Protein AF-A0A5K1B4W3-F1 (afdb_monomer_lite)

Foldseek 3Di:
DVVCLVVCCVQPNDPDPPHDSCPVVLVCCCVPPVVVCCVPANSVRSVVVVSVVCVVCVPVVVVVVD

pLDDT: mean 97.17, std 2.55, range [80.25, 98.81]

Secondary structure (DSSP, 8-state):
-GGGHHHHHHHS---PSSP--SHHHHHHHHHHTGGGGTTTS-HHHHHHHHHHHHHH--HHHHHHT-

InterPro domains:
  IPR001568 Ribonuclease T2-like [PF00445] (2-66)
  IPR001568 Ribonuclease T2-like [PTHR11240] (3-66)
  IPR033130 Ribonuclease T2, His active site 2 [PS00531] (25-36)
  IPR036430 Ribonuclease T2-like superfamily [G3DSA:3.90.730.10] (1-66)
  IPR036430 Ribonuclease T2-like superfamily [SSF55895] (2-65)

Organism: NCBI:txid210225

Structure (mmCIF, N/CA/C/O backbone):
data_AF-A0A5K1B4W3-F1
#
_entry.id   AF-A0A5K1B4W3-F1
#
loop_
_atom_site.group_PDB
_atom_site.id
_atom_site.type_symbol
_atom_site.label_atom_id
_atom_site.label_alt_id
_atom_site.label_comp_id
_atom_site.label_asym_id
_atom_site.label_entity_id
_atom_site.label_seq_id
_atom_site.pdbx_PDB_ins_code
_atom_site.Cartn_x
_atom_site.Cartn_y
_atom_site.Cartn_z
_atom_site.occupancy
_atom_site.B_iso_or_equiv
_atom_site.auth_seq_id
_atom_site.auth_comp_id
_atom_site.auth_asym_id
_atom_site.auth_atom_id
_atom_site.pdbx_PDB_model_num
ATOM 1 N N . ILE A 1 1 ? 2.718 3.480 -8.959 1.00 95.12 1 ILE A N 1
ATOM 2 C CA . ILE A 1 1 ? 1.591 3.381 -7.999 1.00 95.12 1 ILE A CA 1
ATOM 3 C C . ILE A 1 1 ? 1.169 4.724 -7.394 1.00 95.12 1 ILE A C 1
ATOM 5 O O . ILE A 1 1 ? 0.554 4.738 -6.338 1.00 95.12 1 ILE A O 1
ATOM 9 N N . SER A 1 2 ? 1.485 5.867 -8.015 1.00 97.06 2 SER A N 1
ATOM 10 C CA . SER A 1 2 ? 1.188 7.182 -7.419 1.00 97.06 2 SER A CA 1
ATOM 11 C C . SER A 1 2 ? -0.308 7.421 -7.204 1.00 97.06 2 SER A C 1
ATOM 13 O O . SER A 1 2 ? -0.691 8.073 -6.244 1.00 97.06 2 SER A O 1
ATOM 15 N N . ASP A 1 3 ? -1.138 6.856 -8.076 1.00 98.50 3 ASP A N 1
ATOM 16 C CA . ASP A 1 3 ? -2.598 6.856 -8.006 1.00 98.50 3 ASP A CA 1
ATOM 17 C C . ASP A 1 3 ? -3.162 6.044 -6.827 1.00 98.50 3 ASP A C 1
ATOM 19 O O . ASP A 1 3 ? -4.261 6.332 -6.366 1.00 98.50 3 ASP A O 1
ATOM 23 N N . LEU A 1 4 ? -2.399 5.079 -6.299 1.00 98.50 4 LEU A N 1
ATOM 24 C CA . LEU A 1 4 ? -2.793 4.245 -5.156 1.00 98.50 4 LEU A CA 1
ATOM 25 C C . LEU A 1 4 ? -2.313 4.803 -3.812 1.00 98.50 4 LEU A C 1
ATOM 27 O O . LEU A 1 4 ? -2.651 4.249 -2.768 1.00 98.50 4 LEU A O 1
ATOM 31 N N . ARG A 1 5 ? -1.505 5.872 -3.815 1.00 97.50 5 ARG A N 1
ATOM 32 C CA . ARG A 1 5 ? -0.757 6.324 -2.634 1.00 97.50 5 ARG A CA 1
ATOM 33 C C . ARG A 1 5 ? -1.660 6.613 -1.434 1.00 97.50 5 ARG A C 1
ATOM 35 O O . ARG A 1 5 ? -1.425 6.054 -0.369 1.00 97.50 5 ARG A O 1
ATOM 42 N N . ASP A 1 6 ? -2.713 7.403 -1.620 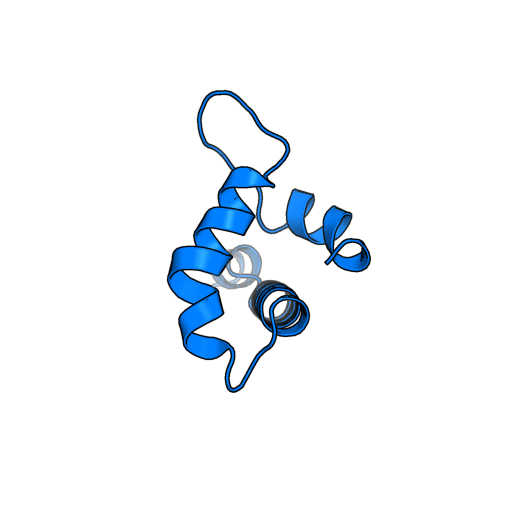1.00 97.56 6 ASP A N 1
ATOM 43 C CA . ASP A 1 6 ? -3.639 7.767 -0.537 1.00 97.56 6 ASP A CA 1
ATOM 44 C C . ASP A 1 6 ? -4.323 6.532 0.077 1.00 97.56 6 ASP A C 1
ATOM 46 O O . ASP A 1 6 ? -4.545 6.449 1.289 1.00 97.56 6 ASP A O 1
ATOM 50 N N . GLU A 1 7 ? -4.653 5.539 -0.755 1.00 98.00 7 GLU A N 1
ATOM 51 C CA . GLU A 1 7 ? -5.266 4.299 -0.285 1.00 98.00 7 GLU A CA 1
ATOM 52 C C . GLU A 1 7 ? -4.250 3.415 0.444 1.00 98.00 7 GLU A C 1
ATOM 54 O O . GLU A 1 7 ? -4.572 2.850 1.491 1.00 98.00 7 GLU A O 1
ATOM 59 N N . MET A 1 8 ? -3.010 3.349 -0.043 1.00 98.12 8 MET A N 1
ATOM 60 C CA . MET A 1 8 ? -1.922 2.621 0.608 1.00 98.12 8 MET A CA 1
ATOM 61 C C . MET A 1 8 ? -1.560 3.215 1.971 1.00 98.12 8 MET A C 1
ATOM 63 O O . MET A 1 8 ? -1.442 2.462 2.937 1.00 98.12 8 MET A O 1
ATOM 67 N N . GLU A 1 9 ? -1.465 4.541 2.093 1.00 97.25 9 GLU A N 1
ATOM 68 C CA . GLU A 1 9 ? -1.218 5.222 3.374 1.00 97.25 9 GLU A CA 1
ATOM 69 C C . GLU A 1 9 ? -2.300 4.876 4.412 1.00 97.25 9 GLU A C 1
ATOM 71 O O . GLU A 1 9 ? -2.009 4.703 5.597 1.00 97.25 9 GLU A O 1
ATOM 76 N N . LYS A 1 10 ? -3.553 4.706 3.970 1.00 96.75 10 LYS A N 1
ATOM 77 C CA . LYS A 1 10 ? -4.691 4.396 4.844 1.00 96.75 10 LYS A CA 1
ATOM 78 C C . LYS A 1 10 ? -4.848 2.905 5.154 1.00 96.75 10 LYS A C 1
ATOM 80 O O . LYS A 1 10 ? -5.201 2.549 6.278 1.00 96.75 10 LYS A O 1
ATOM 85 N N . GLN A 1 11 ? -4.696 2.039 4.154 1.00 97.25 11 GLN A N 1
ATOM 86 C CA . GLN A 1 11 ? -5.020 0.611 4.252 1.00 97.25 11 GLN A CA 1
ATOM 87 C C . GLN A 1 11 ? -3.807 -0.273 4.526 1.00 97.25 11 GLN A C 1
ATOM 89 O O . GLN A 1 11 ? -3.985 -1.374 5.050 1.00 97.25 11 GLN A O 1
ATOM 94 N N . TRP A 1 12 ? -2.601 0.196 4.202 1.00 97.88 12 TRP A N 1
ATOM 95 C CA . TRP A 1 12 ? -1.360 -0.552 4.370 1.00 97.88 12 TRP A CA 1
ATOM 96 C C . TRP A 1 12 ? -0.228 0.303 4.982 1.00 97.88 12 TRP A C 1
ATOM 98 O O . TRP A 1 12 ? 0.862 0.395 4.411 1.00 97.88 12 TRP A O 1
ATOM 108 N N . PRO A 1 13 ? -0.454 0.938 6.149 1.00 97.31 13 PRO A N 1
ATOM 109 C CA . PRO A 1 13 ? 0.538 1.805 6.775 1.00 97.31 13 PRO A CA 1
ATOM 110 C C . PRO A 1 13 ? 1.739 1.018 7.314 1.00 97.31 13 PRO A C 1
ATOM 112 O O . PRO A 1 13 ? 1.604 -0.117 7.777 1.00 97.31 13 PRO A O 1
ATOM 115 N N . SER A 1 14 ? 2.904 1.668 7.350 1.00 96.94 14 SER A N 1
ATOM 116 C CA . SER A 1 14 ? 4.027 1.197 8.164 1.00 96.94 14 SER A CA 1
ATOM 117 C C . SER A 1 14 ? 3.844 1.640 9.615 1.00 96.94 14 SER A C 1
ATOM 119 O O 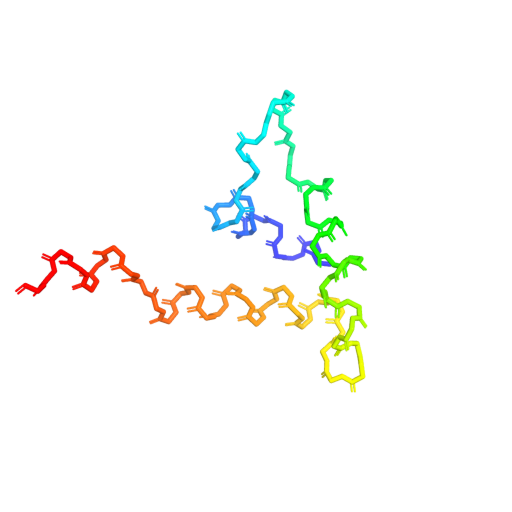. SER A 1 14 ? 3.582 2.810 9.889 1.00 96.94 14 SER A O 1
ATOM 121 N N . LEU A 1 15 ? 4.012 0.703 10.548 1.00 96.38 15 LEU A N 1
ATOM 122 C CA . LEU A 1 15 ? 3.985 0.954 11.995 1.00 96.38 15 LEU A CA 1
ATOM 123 C C . LEU A 1 15 ? 5.382 0.831 12.631 1.00 96.38 15 LEU A C 1
ATOM 125 O O . LEU A 1 15 ? 5.508 0.743 13.851 1.00 96.38 15 LEU A O 1
ATOM 129 N N . SER A 1 16 ? 6.434 0.772 11.810 1.00 95.94 16 SER A N 1
ATOM 130 C CA . SER A 1 16 ? 7.820 0.671 12.269 1.00 95.94 16 SER A CA 1
ATOM 131 C C . SER A 1 16 ? 8.354 2.008 12.794 1.00 95.94 16 SER A C 1
ATOM 133 O O . SER A 1 16 ? 7.882 3.076 12.410 1.00 95.94 16 SER A O 1
ATOM 135 N N . CYS A 1 17 ? 9.376 1.939 13.652 1.00 94.81 17 CYS A N 1
ATOM 136 C CA . CYS A 1 17 ? 10.099 3.108 14.147 1.00 94.81 17 CYS A CA 1
ATOM 137 C C . CYS A 1 17 ? 11.400 3.341 13.353 1.00 94.81 17 CYS A C 1
ATOM 139 O O . CYS A 1 17 ? 12.113 2.371 13.084 1.00 94.81 17 CYS A O 1
ATOM 141 N N . PRO A 1 18 ? 11.769 4.604 13.068 1.00 93.50 18 PRO A N 1
ATOM 142 C CA . PRO A 1 18 ? 10.966 5.815 13.272 1.00 93.50 18 PRO A CA 1
ATOM 143 C C . PRO A 1 18 ? 9.771 5.879 12.306 1.00 93.50 18 PRO A C 1
ATOM 145 O O . PRO A 1 18 ? 9.765 5.197 11.282 1.00 93.50 18 PRO A O 1
ATOM 148 N N . SER A 1 19 ? 8.778 6.715 12.628 1.00 94.38 19 SER A N 1
ATOM 149 C CA . SER A 1 19 ? 7.623 6.954 11.753 1.00 94.38 19 SER A CA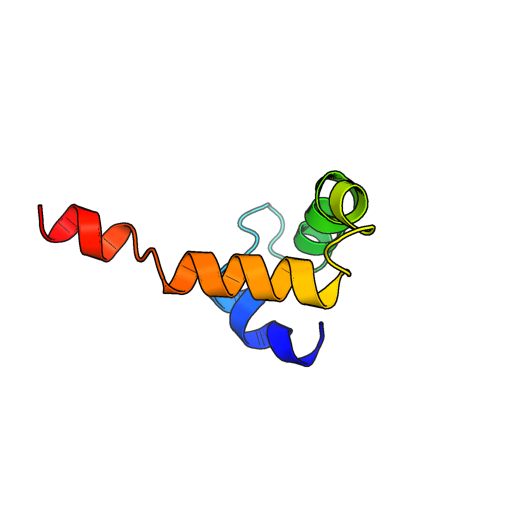 1
ATOM 150 C C . SER A 1 19 ? 8.069 7.322 10.335 1.00 94.38 19 SER A C 1
ATOM 152 O O . SER A 1 19 ? 9.036 8.064 10.155 1.00 94.38 19 SER A O 1
ATOM 154 N N . SER A 1 20 ? 7.352 6.820 9.330 1.00 92.50 20 SER A N 1
ATOM 155 C CA . SER A 1 20 ? 7.686 7.009 7.915 1.00 92.50 20 SER A CA 1
ATOM 156 C C . SER A 1 20 ? 6.431 7.181 7.062 1.00 92.50 20 SER A C 1
ATOM 158 O O . SER A 1 20 ? 5.323 6.912 7.520 1.00 92.50 20 SER A O 1
ATOM 160 N N . ASP A 1 21 ? 6.614 7.601 5.810 1.00 93.62 21 ASP A N 1
ATOM 161 C CA . ASP A 1 21 ? 5.545 7.735 4.813 1.00 93.62 21 ASP A CA 1
ATOM 162 C C . ASP A 1 21 ? 5.144 6.393 4.165 1.00 93.62 21 ASP A C 1
ATOM 164 O O . ASP A 1 21 ? 4.441 6.374 3.162 1.00 93.62 21 ASP A O 1
ATOM 168 N N . GLY A 1 22 ? 5.622 5.265 4.707 1.00 96.69 22 GLY A N 1
ATOM 169 C CA . GLY A 1 22 ? 5.327 3.918 4.214 1.00 96.69 22 GLY A CA 1
ATOM 170 C C . GLY A 1 22 ? 6.141 3.478 2.994 1.00 96.69 22 GLY A C 1
ATOM 171 O O . GLY A 1 22 ? 6.265 2.275 2.775 1.00 96.69 22 GLY A O 1
ATOM 172 N N . THR A 1 23 ? 6.782 4.394 2.258 1.00 97.06 23 THR A N 1
ATOM 173 C CA . THR A 1 23 ? 7.441 4.079 0.976 1.00 97.06 23 THR A CA 1
ATOM 174 C C . THR A 1 23 ? 8.500 2.983 1.112 1.00 97.06 23 THR A C 1
ATOM 176 O O . THR A 1 23 ? 8.501 2.031 0.341 1.00 97.06 23 THR A O 1
ATOM 179 N N . SER A 1 24 ? 9.373 3.070 2.124 1.00 96.94 24 SER A N 1
ATOM 180 C CA . SER A 1 24 ? 10.417 2.056 2.372 1.00 96.94 24 SER A CA 1
ATOM 181 C C . SER A 1 24 ? 9.829 0.665 2.635 1.00 96.94 24 SER A C 1
ATOM 183 O O . SER A 1 24 ? 10.336 -0.344 2.146 1.00 96.94 24 SER A O 1
ATOM 185 N N . PHE A 1 25 ? 8.716 0.617 3.368 1.00 98.31 25 PHE A N 1
ATOM 186 C CA . PHE A 1 25 ? 8.022 -0.626 3.666 1.00 98.31 25 PHE A CA 1
ATOM 187 C C . PHE A 1 25 ? 7.389 -1.227 2.403 1.00 98.31 25 PHE A C 1
ATOM 189 O O . PHE A 1 25 ? 7.593 -2.402 2.126 1.00 98.31 25 PHE A O 1
ATOM 196 N N . TRP A 1 26 ? 6.716 -0.433 1.570 1.00 98.50 26 TRP A N 1
ATOM 197 C CA . TRP A 1 26 ? 6.151 -0.948 0.317 1.00 98.50 26 TRP A CA 1
ATOM 198 C C . TRP A 1 26 ? 7.226 -1.368 -0.689 1.00 98.50 26 TRP A C 1
ATOM 200 O O . TRP A 1 26 ? 7.061 -2.386 -1.358 1.00 98.50 26 TRP A O 1
ATOM 210 N N . SER A 1 27 ? 8.349 -0.647 -0.764 1.00 98.25 27 SER A N 1
ATOM 211 C CA . SER A 1 27 ? 9.502 -1.076 -1.564 1.00 98.25 27 SER A CA 1
ATOM 212 C C . SER A 1 27 ? 10.009 -2.446 -1.115 1.00 98.25 27 SER A C 1
ATOM 214 O O . SER A 1 27 ? 10.228 -3.313 -1.958 1.00 98.25 27 SER A O 1
ATOM 216 N N . HIS A 1 28 ? 10.114 -2.678 0.198 1.00 98.31 28 HIS A N 1
ATOM 217 C CA . HIS A 1 28 ? 10.480 -3.985 0.744 1.00 98.31 28 HIS A CA 1
ATOM 218 C C . HIS A 1 28 ? 9.493 -5.083 0.324 1.00 98.31 28 HIS A C 1
ATOM 220 O O . HIS A 1 28 ? 9.917 -6.123 -0.175 1.00 98.31 28 HIS A O 1
ATOM 226 N N . GLU A 1 29 ? 8.188 -4.849 0.473 1.00 98.62 29 GLU A N 1
ATOM 227 C CA . GLU A 1 29 ? 7.156 -5.819 0.085 1.00 98.62 29 GLU A CA 1
ATOM 228 C C . GLU A 1 29 ? 7.198 -6.141 -1.417 1.00 98.62 29 GLU A C 1
ATOM 230 O O . GLU A 1 29 ? 7.065 -7.300 -1.816 1.00 98.62 29 GLU A O 1
ATOM 235 N N . TRP A 1 30 ? 7.441 -5.144 -2.271 1.00 98.62 30 TRP A N 1
ATOM 236 C CA . TRP A 1 30 ? 7.626 -5.383 -3.700 1.00 98.62 30 TRP A CA 1
ATOM 237 C C . TRP A 1 30 ? 8.889 -6.205 -3.983 1.00 98.62 30 TRP A C 1
ATOM 239 O O . TRP A 1 30 ? 8.807 -7.246 -4.630 1.00 98.62 30 TRP A O 1
ATOM 249 N N . GLU A 1 31 ? 10.049 -5.782 -3.483 1.00 98.56 31 GLU A N 1
ATOM 250 C CA . GLU A 1 31 ? 11.332 -6.440 -3.762 1.00 98.56 31 GLU A CA 1
ATOM 251 C C . GLU A 1 31 ? 11.396 -7.873 -3.218 1.00 98.56 31 GLU A C 1
ATOM 253 O O . GLU A 1 31 ? 12.024 -8.744 -3.822 1.00 98.56 31 GLU A O 1
ATOM 258 N N . ARG A 1 32 ? 10.763 -8.130 -2.068 1.00 98.56 32 ARG A N 1
ATOM 259 C CA . ARG A 1 32 ? 10.803 -9.436 -1.396 1.00 98.56 32 ARG A CA 1
ATOM 260 C C . ARG A 1 32 ? 9.689 -10.382 -1.813 1.00 98.56 32 ARG A C 1
ATOM 262 O O . ARG A 1 32 ? 9.910 -11.592 -1.769 1.00 98.56 32 ARG A O 1
ATOM 269 N N . HIS A 1 33 ? 8.520 -9.861 -2.178 1.00 98.44 33 HIS A N 1
ATOM 270 C CA . HIS A 1 33 ? 7.332 -10.675 -2.441 1.00 98.44 33 HIS A CA 1
ATOM 271 C C . HIS A 1 33 ? 6.728 -10.393 -3.816 1.00 98.44 33 HIS A C 1
ATOM 273 O O . HIS A 1 33 ? 6.535 -11.327 -4.595 1.00 98.44 33 HIS A O 1
ATOM 279 N N . GLY A 1 34 ? 6.478 -9.125 -4.147 1.00 98.38 34 GLY A N 1
ATOM 280 C CA . GLY A 1 34 ? 5.824 -8.744 -5.401 1.00 98.38 34 GLY A CA 1
ATOM 281 C C . GLY A 1 34 ? 6.593 -9.157 -6.660 1.00 98.38 34 GLY A C 1
ATOM 282 O O . GLY A 1 34 ? 6.004 -9.755 -7.561 1.00 98.38 34 GLY A O 1
ATOM 283 N N . ALA A 1 35 ? 7.913 -8.954 -6.690 1.00 97.75 35 ALA A N 1
ATOM 284 C CA . ALA A 1 35 ? 8.771 -9.286 -7.829 1.00 97.75 35 ALA A CA 1
ATOM 285 C C . ALA A 1 35 ? 8.731 -10.782 -8.200 1.00 97.75 35 ALA A C 1
ATOM 287 O O . ALA A 1 35 ? 8.845 -11.146 -9.369 1.00 97.75 35 ALA A O 1
ATOM 288 N N . CYS A 1 36 ? 8.485 -11.678 -7.235 1.00 98.50 36 CYS A N 1
ATOM 289 C CA . CYS A 1 36 ? 8.302 -13.107 -7.514 1.00 98.50 36 CYS A CA 1
ATOM 290 C C . CYS A 1 36 ? 7.041 -13.406 -8.345 1.00 98.50 36 CYS A C 1
ATOM 292 O O . CYS A 1 36 ? 6.945 -14.474 -8.948 1.00 98.50 36 CYS A O 1
ATOM 294 N N . SER A 1 37 ? 6.079 -12.482 -8.376 1.00 98.12 37 SER A N 1
ATOM 295 C CA . SER A 1 37 ? 4.833 -12.577 -9.142 1.00 98.12 37 SER A CA 1
ATOM 296 C C . SER A 1 37 ? 4.811 -11.704 -10.399 1.00 98.12 37 SER A C 1
ATOM 298 O O . SER A 1 37 ? 3.792 -11.674 -11.083 1.00 98.12 37 SER A O 1
ATOM 300 N N . GLU A 1 38 ? 5.928 -11.059 -10.754 1.00 97.62 38 GLU A N 1
ATOM 301 C CA . GLU A 1 38 ? 5.998 -10.070 -11.844 1.00 97.62 38 GLU A CA 1
ATOM 302 C C . GLU A 1 38 ? 5.578 -10.630 -13.215 1.00 97.62 38 GLU A C 1
ATOM 304 O O . GLU A 1 38 ? 5.047 -9.913 -14.056 1.00 97.62 38 GLU A O 1
ATOM 309 N N . SER A 1 39 ? 5.728 -11.943 -13.425 1.00 98.12 39 SER A N 1
ATOM 310 C CA . SER A 1 39 ? 5.235 -12.627 -14.635 1.00 98.12 39 SER A CA 1
ATOM 311 C C . SER A 1 39 ? 3.704 -12.640 -14.795 1.00 98.12 39 SER A C 1
ATOM 313 O O . SER A 1 39 ? 3.213 -12.969 -15.874 1.00 98.12 39 SER A O 1
ATOM 315 N N . VAL A 1 40 ? 2.954 -12.312 -13.738 1.00 98.44 40 VAL A N 1
ATOM 316 C CA . VAL A 1 40 ? 1.481 -12.323 -13.691 1.00 98.44 40 VAL A CA 1
ATOM 317 C C . VAL A 1 40 ? 0.921 -10.959 -13.290 1.00 98.44 40 VAL A C 1
ATOM 319 O O . VAL A 1 40 ? -0.086 -10.533 -13.851 1.00 98.44 40 VAL A O 1
ATOM 322 N N . LEU A 1 41 ? 1.548 -10.301 -12.313 1.00 98.44 41 LEU A N 1
ATOM 323 C CA . LEU A 1 41 ? 1.145 -9.005 -11.784 1.00 98.44 41 LEU A CA 1
ATOM 324 C C . LEU A 1 41 ? 2.346 -8.069 -11.827 1.00 98.44 41 LEU A C 1
ATOM 326 O O . LEU A 1 41 ? 3.313 -8.277 -11.094 1.00 98.44 41 LEU A O 1
ATOM 330 N N . ASP A 1 42 ? 2.272 -7.018 -12.638 1.00 98.38 42 ASP A N 1
ATOM 331 C CA . ASP A 1 42 ? 3.251 -5.939 -12.528 1.00 98.38 42 ASP A CA 1
ATOM 332 C C . ASP A 1 42 ? 3.149 -5.238 -11.157 1.00 98.38 42 ASP A C 1
ATOM 334 O O . ASP A 1 42 ? 2.241 -5.492 -10.356 1.00 98.38 42 ASP A O 1
ATOM 338 N N . GLN A 1 43 ? 4.087 -4.333 -10.867 1.00 98.44 43 GLN A N 1
ATOM 339 C CA . GLN A 1 43 ? 4.113 -3.633 -9.582 1.00 98.44 43 GLN A CA 1
ATOM 340 C C . GLN A 1 43 ? 2.794 -2.927 -9.263 1.00 98.44 43 GLN A C 1
ATOM 342 O O . GLN A 1 43 ? 2.338 -2.971 -8.121 1.00 98.44 43 GLN A O 1
ATOM 347 N N . HIS A 1 44 ? 2.167 -2.279 -10.244 1.00 98.62 44 HIS A N 1
ATOM 348 C CA . HIS A 1 44 ? 0.909 -1.579 -10.008 1.00 98.62 44 HIS A CA 1
ATOM 349 C C . HIS A 1 44 ? -0.216 -2.563 -9.691 1.00 98.62 44 HIS A C 1
ATOM 351 O O . HIS A 1 44 ? -0.888 -2.422 -8.665 1.00 98.62 44 HIS A O 1
ATOM 357 N N . GLN A 1 45 ? -0.349 -3.608 -10.505 1.00 98.75 45 GLN A N 1
ATOM 358 C CA . GLN A 1 45 ? -1.355 -4.651 -10.341 1.00 98.75 45 GLN A CA 1
ATOM 359 C C . GLN A 1 45 ? -1.211 -5.398 -9.013 1.00 98.75 45 GLN A C 1
ATOM 361 O O . GLN A 1 45 ? -2.223 -5.712 -8.388 1.00 98.75 45 GLN A O 1
ATOM 366 N N . TYR A 1 46 ? 0.017 -5.645 -8.551 1.00 98.81 46 TYR A N 1
ATOM 367 C CA . TYR A 1 46 ? 0.295 -6.274 -7.260 1.00 98.81 46 TYR A CA 1
ATOM 368 C C . TYR A 1 46 ? -0.316 -5.479 -6.098 1.00 98.81 46 TYR A C 1
ATOM 370 O O . TYR A 1 46 ? -1.102 -6.016 -5.311 1.00 98.81 46 TYR A O 1
ATOM 378 N N . PHE A 1 47 ? -0.015 -4.179 -6.018 1.00 98.75 47 PHE A N 1
ATOM 379 C CA . PHE A 1 47 ? -0.549 -3.326 -4.955 1.00 98.75 47 PHE A CA 1
ATOM 380 C C . PHE A 1 47 ? -2.061 -3.120 -5.090 1.00 98.75 47 PHE A C 1
ATOM 382 O O . PHE A 1 47 ? -2.780 -3.215 -4.094 1.00 98.75 47 PHE A O 1
ATOM 389 N N . GLN A 1 48 ? -2.571 -2.928 -6.310 1.00 98.75 48 GLN A N 1
ATOM 390 C CA . GLN A 1 48 ? -4.010 -2.801 -6.547 1.00 98.75 48 GLN A CA 1
ATOM 391 C C . GLN A 1 48 ? -4.773 -4.071 -6.140 1.00 98.75 48 GLN A C 1
ATOM 393 O O . GLN A 1 48 ? -5.846 -3.982 -5.538 1.00 98.75 48 GLN A O 1
ATOM 398 N N . ALA A 1 49 ? -4.234 -5.257 -6.436 1.00 98.56 49 ALA A N 1
ATOM 399 C CA . ALA A 1 49 ? -4.840 -6.531 -6.063 1.00 98.56 49 ALA A CA 1
ATOM 400 C C . ALA A 1 49 ? -4.899 -6.702 -4.538 1.00 98.56 49 ALA A C 1
ATOM 402 O O . ALA A 1 49 ? -5.935 -7.109 -4.009 1.00 98.56 49 ALA A O 1
ATOM 403 N N . ALA A 1 50 ? -3.831 -6.338 -3.824 1.00 98.44 50 ALA A N 1
ATOM 404 C CA . ALA A 1 50 ? -3.803 -6.3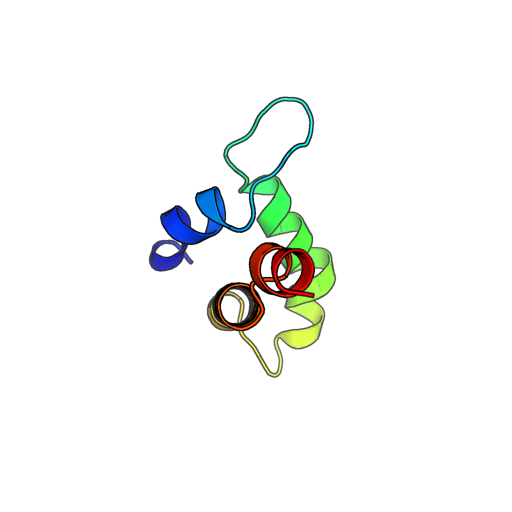78 -2.365 1.00 98.44 50 ALA A CA 1
ATOM 405 C C . ALA A 1 50 ? -4.851 -5.440 -1.734 1.00 98.44 50 ALA A C 1
ATOM 407 O O . ALA A 1 50 ? -5.594 -5.858 -0.842 1.00 98.44 50 ALA A O 1
ATOM 408 N N . LEU A 1 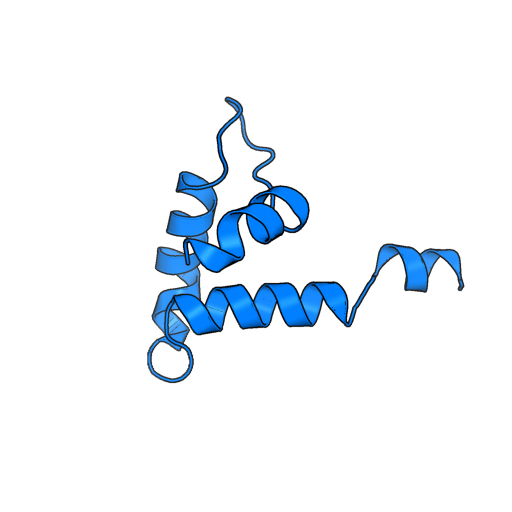51 ? -4.969 -4.203 -2.233 1.00 98.62 51 LEU A N 1
ATOM 409 C CA . LEU A 1 51 ? -5.990 -3.245 -1.786 1.00 98.62 51 LEU A CA 1
ATOM 410 C C . LEU A 1 51 ? -7.414 -3.752 -2.063 1.00 98.62 51 LEU A C 1
ATOM 412 O O . LEU A 1 51 ? -8.279 -3.700 -1.183 1.00 98.62 51 LEU A O 1
ATOM 416 N N . ASN A 1 52 ? -7.648 -4.335 -3.242 1.00 98.44 52 ASN A N 1
ATOM 417 C CA . ASN A 1 52 ? -8.938 -4.932 -3.593 1.00 98.44 52 ASN A CA 1
ATOM 418 C C . ASN A 1 52 ? -9.310 -6.080 -2.644 1.00 98.44 52 ASN A C 1
ATOM 420 O O . ASN A 1 52 ? -10.431 -6.114 -2.132 1.00 98.44 52 ASN A O 1
ATOM 424 N N . LEU A 1 53 ? -8.372 -6.990 -2.360 1.00 98.50 53 LEU A N 1
ATOM 425 C CA . LEU A 1 53 ? -8.582 -8.094 -1.416 1.00 98.50 53 LEU A CA 1
ATOM 426 C C . LEU A 1 53 ? -8.890 -7.579 -0.005 1.00 98.50 53 LEU A C 1
ATOM 428 O O . LEU A 1 53 ? -9.828 -8.053 0.638 1.00 98.50 53 LEU A O 1
ATOM 432 N N . LYS A 1 54 ? -8.148 -6.570 0.461 1.00 97.50 54 LYS A N 1
ATOM 433 C CA . LYS A 1 54 ? -8.366 -5.924 1.762 1.00 97.50 54 LYS A CA 1
ATOM 434 C C . LYS A 1 54 ? -9.760 -5.298 1.877 1.00 97.50 54 LYS A C 1
ATOM 436 O O . LYS A 1 54 ? -10.372 -5.372 2.944 1.00 97.50 54 LYS A O 1
ATOM 441 N N . THR A 1 55 ? -10.267 -4.702 0.801 1.00 96.12 55 THR A N 1
ATOM 442 C CA . THR A 1 55 ? -11.612 -4.113 0.759 1.00 96.12 55 THR A CA 1
ATOM 443 C C . THR A 1 55 ? -12.706 -5.181 0.725 1.00 96.12 55 THR A C 1
ATOM 445 O O . THR A 1 55 ? -13.702 -5.060 1.439 1.00 96.12 55 THR A O 1
ATOM 448 N N . GLN A 1 56 ? -12.513 -6.255 -0.048 1.00 97.31 56 GLN A N 1
ATOM 449 C CA . GLN A 1 56 ? -13.457 -7.377 -0.121 1.00 97.31 56 GLN A CA 1
ATOM 450 C C . GLN A 1 56 ? -13.575 -8.131 1.211 1.00 97.31 56 GLN A C 1
ATOM 452 O O . GLN A 1 56 ? -14.661 -8.580 1.577 1.00 97.31 56 GLN A O 1
ATOM 457 N N . LEU A 1 57 ? -12.472 -8.247 1.955 1.00 96.88 57 LEU A N 1
ATOM 458 C CA . LEU A 1 57 ? -12.387 -8.992 3.208 1.00 96.88 57 LEU A CA 1
ATOM 459 C C . LEU A 1 57 ? -12.195 -8.047 4.397 1.00 96.88 57 LEU A C 1
ATOM 461 O O . LEU A 1 57 ? -11.146 -8.033 5.041 1.00 96.88 57 LEU A O 1
ATOM 465 N N . ASN A 1 58 ? -13.225 -7.262 4.730 1.00 96.25 58 ASN A N 1
ATOM 466 C CA . ASN A 1 58 ? -13.214 -6.448 5.947 1.00 96.25 58 ASN A CA 1
ATOM 467 C C . ASN A 1 58 ? -13.279 -7.340 7.203 1.00 96.25 58 ASN A C 1
ATOM 469 O O . ASN A 1 58 ? -14.347 -7.579 7.770 1.00 96.25 58 ASN A O 1
ATOM 473 N N . LEU A 1 59 ? -12.112 -7.830 7.630 1.00 97.12 59 LEU A N 1
ATOM 474 C CA . LEU A 1 59 ? -11.966 -8.788 8.726 1.00 97.12 59 LEU A CA 1
ATOM 475 C C . LEU A 1 59 ? -12.573 -8.281 10.033 1.00 97.12 59 LEU A C 1
ATOM 477 O O . LEU A 1 59 ? -13.266 -9.038 10.704 1.00 97.12 59 LEU A O 1
ATOM 481 N N . LEU A 1 60 ? -12.365 -7.004 10.375 1.00 97.00 60 LEU A N 1
ATOM 482 C CA . LEU A 1 60 ? -12.934 -6.432 11.596 1.00 97.00 60 LEU A CA 1
ATOM 483 C C . LEU A 1 60 ? -14.462 -6.523 11.567 1.00 97.00 60 LEU A C 1
ATOM 485 O O . LEU A 1 60 ? -15.063 -7.016 12.513 1.00 97.00 60 LEU A O 1
ATOM 489 N N . HIS A 1 61 ? -15.080 -6.110 10.459 1.00 97.12 61 HIS A N 1
ATOM 490 C CA . HIS A 1 61 ? -16.527 -6.190 10.296 1.00 97.12 61 HIS A CA 1
ATOM 491 C C . HIS A 1 61 ? -17.048 -7.622 10.429 1.00 97.12 61 HIS A C 1
ATOM 493 O O . HIS A 1 61 ? -18.007 -7.848 11.165 1.00 97.12 61 HIS A O 1
ATOM 499 N N . ILE A 1 62 ? -16.404 -8.574 9.744 1.00 97.94 62 ILE A N 1
ATOM 500 C CA . ILE A 1 62 ? -16.763 -9.997 9.779 1.00 97.94 62 ILE A CA 1
ATOM 501 C C . ILE A 1 62 ? -16.711 -10.522 11.217 1.00 97.94 62 ILE A C 1
ATOM 503 O O . ILE A 1 62 ? -17.682 -11.104 11.688 1.00 97.94 62 ILE A O 1
ATOM 507 N N . LEU A 1 63 ? -15.614 -10.267 11.931 1.00 98.12 63 LEU A N 1
ATOM 508 C CA . LEU A 1 63 ? -15.406 -10.778 13.286 1.00 98.12 63 LEU A CA 1
ATOM 509 C C . LEU A 1 63 ? -16.338 -10.132 14.317 1.00 98.12 63 LEU A C 1
ATOM 511 O O . LEU A 1 63 ? -16.788 -10.809 15.230 1.00 98.12 63 LEU A O 1
ATOM 515 N N . THR A 1 64 ? -16.669 -8.846 14.171 1.00 98.00 64 THR A N 1
ATOM 516 C CA . THR A 1 64 ? -17.610 -8.162 15.084 1.00 98.00 64 THR A CA 1
ATOM 517 C C . THR A 1 64 ? -19.077 -8.529 14.863 1.00 98.00 64 THR A C 1
ATOM 519 O O . THR A 1 64 ? -19.925 -8.148 15.666 1.00 98.00 64 THR A O 1
ATOM 522 N N . LYS A 1 65 ? -19.388 -9.211 13.757 1.00 93.31 65 LYS A N 1
ATOM 523 C CA . LYS A 1 65 ? -20.739 -9.664 13.405 1.00 93.31 65 LYS A CA 1
ATOM 524 C C . LYS A 1 65 ? -20.970 -11.158 13.647 1.00 93.31 65 LYS A C 1
ATOM 526 O O . LYS A 1 65 ? -22.078 -11.621 13.379 1.00 93.31 65 LYS A O 1
ATOM 531 N N . ALA A 1 66 ? -19.942 -11.884 14.077 1.00 80.25 66 ALA A N 1
ATOM 532 C CA . ALA A 1 66 ? -20.046 -13.278 14.499 1.00 80.25 66 ALA A CA 1
ATOM 533 C C . ALA A 1 66 ? -20.687 -13.372 15.890 1.00 80.25 66 ALA A C 1
ATOM 535 O O . 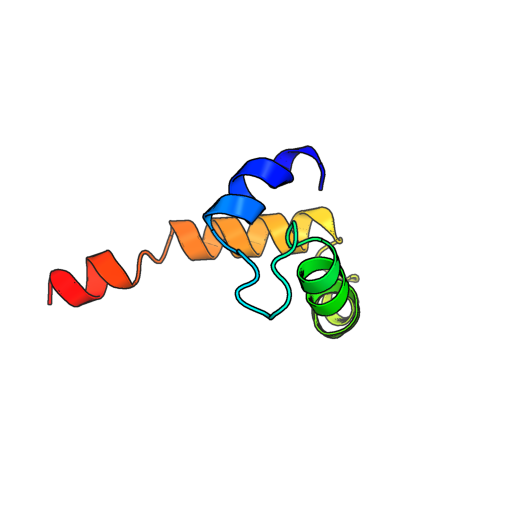ALA A 1 66 ? -21.451 -14.339 16.100 1.00 80.25 66 ALA A O 1
#

Radius of gyration: 13.28 Å; chains: 1; bounding box: 32×21×30 Å

Sequence (66 aa):
ISDLRDEMEKQWPSLSCPSSDGTSFWSHEWERHGACSESVLDQHQYFQAALNLKTQLNLLHILTKA